Protein AF-A0A7K0PZI7-F1 (afdb_monomer)

Solvent-accessible surface area (backbone atoms only — not comparable to full-atom values): 7268 Å² total; per-residue (Å²): 138,89,82,88,86,77,88,77,83,86,89,86,87,86,85,78,86,80,80,87,79,76,72,78,67,81,72,57,71,65,58,58,51,52,50,52,54,50,43,41,63,44,47,52,57,49,31,74,76,60,39,87,85,48,62,66,61,60,49,19,56,75,52,76,41,55,55,72,56,46,39,72,78,27,80,41,71,66,53,43,50,53,53,43,49,52,55,50,52,54,51,52,52,52,54,52,52,55,49,60,72,65,71,57,59,68,66,62,45,48,53,70,69,76,106

Mean predicted aligned error: 13.72 Å

Nearest PDB structures (foldseek):
  2qwt-assembly1_A  TM=8.135E-01  e=5.578E-04  Mycolicibacterium vanbaalenii PYR-1
  4nn1-assembly1_A-2  TM=7.751E-01  e=1.369E-02  Mycobacterium tuberculosis H37Rv
  2ras-assembly1_A  TM=7.282E-01  e=4.545E-02  Novosphingobium aromaticivorans DSM 12444
  7eqf-assembly2_C  TM=7.165E-01  e=8.522E-02  Streptomyces griseoluteus
  1t33-assembly1_B  TM=8.534E-01  e=4.733E-01  Salmonella enterica subsp. enterica serovar Typhimurium str. LT2

Foldseek 3Di:
DDDDDDDDDDDDDDDDDDDDPPPVPPPDVVVLVVLLVLLLVLLVVCCVVPNLPDDLCVSCVSSVHHSVSVCVSQVDSVSSVVVSVVVVVVVLVVLLVVLVVVVDDPVVSVVVSVD

Sequence (115 aa):
MPPTIRRHSPNCPSGRPDVTGTTAGRRPRTDAARNRTHILDVAERYFTEHGVTGSLDALAKQAGVGPGTLYRHFPTRDALLAALLAARDEELVTRRDAIRAGGTDPAVALDGWLA

Structure (mmCIF, N/CA/C/O backbone):
data_AF-A0A7K0PZI7-F1
#
_entry.id   AF-A0A7K0PZI7-F1
#
loop_
_atom_site.group_PDB
_atom_site.id
_atom_site.type_symbol
_atom_site.label_atom_id
_atom_site.label_alt_id
_atom_site.label_comp_id
_atom_site.label_asym_id
_atom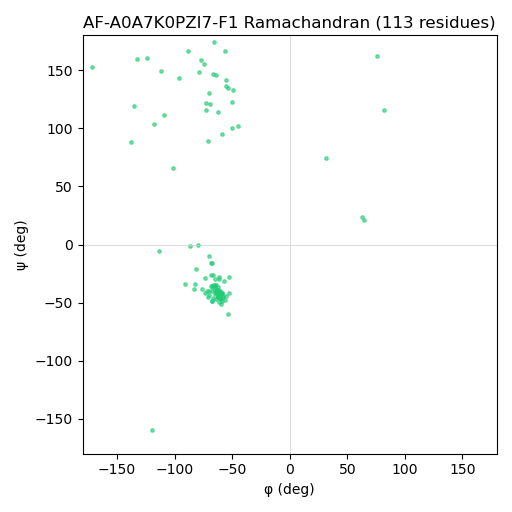_site.label_entity_id
_atom_site.label_seq_id
_atom_site.pdbx_PDB_ins_code
_atom_site.Cartn_x
_atom_site.Cartn_y
_atom_site.Cartn_z
_atom_site.occupancy
_atom_site.B_iso_or_equiv
_atom_site.auth_seq_id
_atom_site.auth_comp_id
_atom_site.auth_asym_id
_atom_site.auth_atom_id
_atom_site.pdbx_PDB_model_num
ATOM 1 N N . MET A 1 1 ? 20.366 -40.797 81.058 1.00 37.66 1 MET A N 1
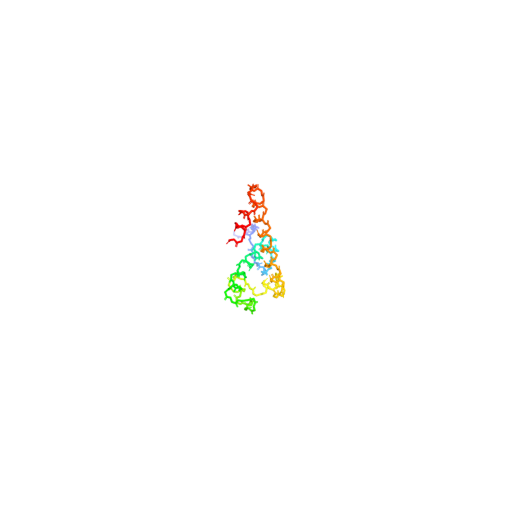ATOM 2 C CA . MET A 1 1 ? 19.063 -40.399 80.477 1.00 37.66 1 MET A CA 1
ATOM 3 C C . MET A 1 1 ? 18.839 -38.916 80.770 1.00 37.66 1 MET A C 1
ATOM 5 O O . MET A 1 1 ? 19.174 -38.534 81.880 1.00 37.66 1 MET A O 1
ATOM 9 N N . PRO A 1 2 ? 18.206 -38.125 79.886 1.00 49.19 2 PRO A N 1
ATOM 10 C CA . PRO A 1 2 ? 18.653 -37.518 78.611 1.00 49.19 2 PRO A CA 1
ATOM 11 C C . PRO A 1 2 ? 18.554 -35.954 78.701 1.00 49.19 2 PRO A C 1
ATOM 13 O O . PRO A 1 2 ? 18.415 -35.454 79.811 1.00 49.19 2 PRO A O 1
ATOM 16 N N . PRO A 1 3 ? 18.497 -35.142 77.619 1.00 54.53 3 PRO A N 1
ATOM 17 C CA . PRO A 1 3 ? 19.185 -35.192 76.328 1.00 54.53 3 PRO A CA 1
ATOM 18 C C . PRO A 1 3 ? 19.982 -33.909 75.979 1.00 54.53 3 PRO A C 1
ATOM 20 O O . PRO A 1 3 ? 19.727 -32.795 76.429 1.00 54.53 3 PRO A O 1
ATOM 23 N N . THR A 1 4 ? 20.901 -34.114 75.041 1.00 56.44 4 THR A N 1
ATOM 24 C CA . THR A 1 4 ? 21.530 -33.177 74.103 1.00 56.44 4 THR A CA 1
ATOM 25 C C . THR A 1 4 ? 20.514 -32.399 73.254 1.00 56.44 4 THR A C 1
ATOM 27 O O . THR A 1 4 ? 19.635 -33.006 72.648 1.00 56.44 4 THR A O 1
ATOM 30 N N . ILE A 1 5 ? 20.698 -31.081 73.078 1.00 59.50 5 ILE A N 1
ATOM 3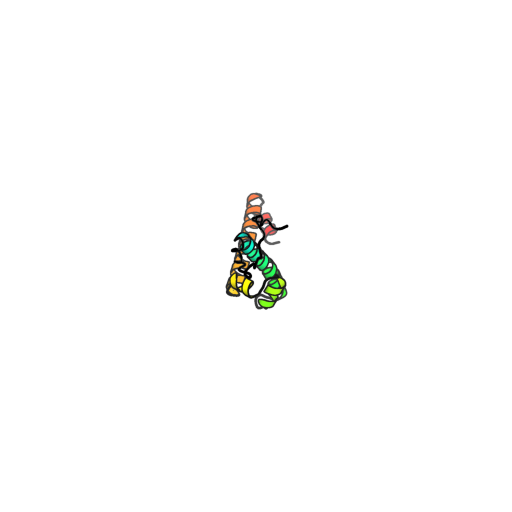1 C CA . ILE A 1 5 ? 20.074 -30.345 71.962 1.00 59.50 5 ILE A CA 1
ATOM 32 C C . ILE A 1 5 ? 21.152 -29.746 71.060 1.00 59.50 5 ILE A C 1
ATOM 34 O O . ILE A 1 5 ? 21.827 -28.760 71.345 1.00 59.50 5 ILE A O 1
ATOM 38 N N . ARG A 1 6 ? 21.283 -30.449 69.941 1.00 57.56 6 ARG A N 1
ATOM 39 C CA . ARG A 1 6 ? 22.083 -30.219 68.746 1.00 57.56 6 ARG A CA 1
ATOM 40 C C . ARG A 1 6 ? 21.511 -29.007 67.999 1.00 57.56 6 ARG A C 1
ATOM 42 O O . ARG A 1 6 ? 20.352 -29.048 67.591 1.00 57.56 6 ARG A O 1
ATOM 49 N N . ARG A 1 7 ? 22.300 -27.946 67.784 1.00 52.66 7 ARG A N 1
ATOM 50 C CA . ARG A 1 7 ? 21.941 -26.889 66.820 1.00 52.66 7 ARG A CA 1
ATOM 51 C C . ARG A 1 7 ? 21.875 -27.534 65.433 1.00 52.66 7 ARG A C 1
ATOM 53 O O . ARG A 1 7 ? 22.874 -28.064 64.952 1.00 52.66 7 ARG A O 1
ATOM 60 N N . HIS A 1 8 ? 20.676 -27.580 64.859 1.00 50.84 8 HIS A N 1
ATOM 61 C CA . HIS A 1 8 ? 20.440 -28.131 63.531 1.00 50.84 8 HIS A CA 1
ATOM 62 C C . HIS A 1 8 ? 20.849 -27.134 62.443 1.00 50.84 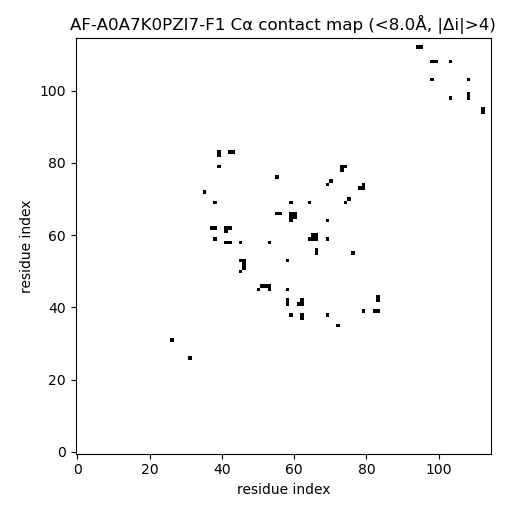8 HIS A C 1
ATOM 64 O O . HIS A 1 8 ? 20.801 -25.921 62.623 1.00 50.84 8 HIS A O 1
ATOM 70 N N . SER A 1 9 ? 21.288 -27.741 61.347 1.00 54.56 9 SER A N 1
ATOM 71 C CA . SER A 1 9 ? 21.853 -27.201 60.115 1.00 54.56 9 SER A CA 1
ATOM 72 C C . SER A 1 9 ? 20.881 -26.355 59.262 1.00 54.56 9 SER A C 1
ATOM 74 O O . SER A 1 9 ? 19.699 -26.264 59.592 1.00 54.56 9 SER A O 1
ATOM 76 N N . PRO A 1 10 ? 21.386 -25.738 58.172 1.00 57.41 10 PRO A N 1
ATOM 77 C CA . PRO A 1 10 ? 20.725 -24.695 57.397 1.00 57.41 10 PRO A CA 1
ATOM 78 C C . PRO A 1 10 ? 19.834 -25.221 56.254 1.00 57.41 10 PRO A C 1
ATOM 80 O O . PRO A 1 10 ? 19.987 -26.348 55.794 1.00 57.41 10 PRO A O 1
ATOM 83 N N . ASN A 1 11 ? 19.020 -24.290 55.739 1.00 48.16 11 ASN A N 1
ATOM 84 C CA . ASN A 1 11 ? 18.393 -24.227 54.411 1.00 48.16 11 ASN A CA 1
ATOM 85 C C . ASN A 1 11 ? 17.100 -25.037 54.165 1.00 48.16 11 ASN A C 1
ATOM 87 O O . ASN A 1 11 ? 17.119 -26.259 54.117 1.00 48.16 11 ASN A O 1
ATOM 91 N N . CYS A 1 12 ? 15.987 -24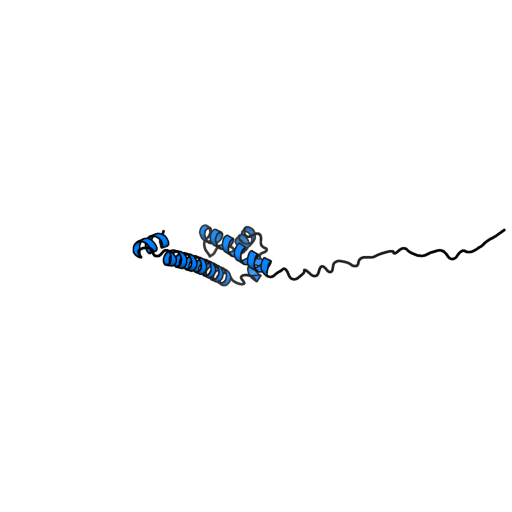.343 53.890 1.00 50.31 12 CYS A N 1
ATOM 92 C CA . CYS A 1 12 ? 15.379 -24.318 52.551 1.00 50.31 12 CYS A CA 1
ATOM 93 C C . CYS A 1 12 ? 14.236 -23.278 52.476 1.00 50.31 12 CYS A C 1
ATOM 95 O O . CYS A 1 12 ? 13.619 -22.972 53.498 1.00 50.31 12 CYS A O 1
ATOM 97 N N . PRO A 1 13 ? 13.958 -22.727 51.280 1.00 58.88 13 PRO A N 1
ATOM 98 C CA . PRO A 1 13 ? 13.154 -21.534 51.060 1.00 58.88 13 PRO A CA 1
ATOM 99 C C . PRO A 1 13 ? 11.696 -21.876 50.728 1.00 58.88 13 PRO A C 1
ATOM 101 O O . PRO A 1 13 ? 11.420 -22.812 49.979 1.00 58.88 13 PRO A O 1
ATOM 104 N N . SER A 1 14 ? 10.750 -21.071 51.208 1.00 61.97 14 SER A N 1
ATOM 105 C CA . SER A 1 14 ? 9.370 -21.078 50.713 1.00 61.97 14 SER A CA 1
ATOM 106 C C . SER A 1 14 ? 9.107 -19.803 49.914 1.00 61.97 14 SER A C 1
ATOM 108 O O . SER A 1 14 ? 9.128 -18.687 50.427 1.00 61.97 14 SER A O 1
ATOM 110 N N . GLY A 1 15 ? 8.931 -19.991 48.608 1.00 49.88 15 GLY A N 1
ATOM 111 C CA . GLY A 1 15 ? 8.726 -18.929 47.641 1.00 49.88 15 GLY A CA 1
ATOM 112 C C . GLY A 1 15 ? 7.315 -18.343 47.638 1.00 49.88 15 GLY A C 1
ATOM 113 O O . GLY A 1 15 ? 6.330 -18.995 47.983 1.00 49.88 15 GLY A O 1
ATOM 114 N N . ARG A 1 16 ? 7.241 -17.120 47.114 1.00 57.34 16 ARG A N 1
ATOM 115 C CA . ARG A 1 16 ? 6.178 -16.680 46.208 1.00 57.34 16 ARG A CA 1
ATOM 116 C C . ARG A 1 16 ? 6.842 -15.925 45.056 1.00 57.34 16 ARG A C 1
ATOM 118 O O . ARG A 1 16 ? 7.504 -14.927 45.331 1.00 57.34 16 ARG A O 1
ATOM 125 N N . PRO A 1 17 ? 6.709 -16.360 43.796 1.00 54.41 17 PRO A N 1
ATOM 126 C CA . PRO A 1 17 ? 6.915 -15.452 42.684 1.00 54.41 17 PRO A CA 1
ATOM 127 C C . PRO A 1 17 ? 5.708 -14.512 42.630 1.00 54.41 17 PRO A C 1
ATOM 129 O O . PRO A 1 17 ? 4.572 -14.952 42.454 1.00 54.41 17 PRO A O 1
ATOM 132 N N . ASP A 1 18 ? 5.972 -13.227 42.850 1.00 55.12 18 ASP A N 1
ATOM 133 C CA . ASP A 1 18 ? 5.029 -12.161 42.543 1.00 55.12 18 ASP A CA 1
ATOM 134 C C . ASP A 1 18 ? 4.770 -12.110 41.029 1.00 55.12 18 ASP A C 1
ATOM 136 O O . ASP A 1 18 ? 5.619 -12.440 40.195 1.00 55.12 18 ASP A O 1
ATOM 140 N N . VAL A 1 19 ? 3.536 -11.765 40.709 1.00 60.59 19 VAL A N 1
ATOM 141 C CA . VAL A 1 19 ? 2.858 -11.900 39.427 1.00 60.59 19 VAL A CA 1
ATOM 142 C C . VAL A 1 19 ? 3.405 -10.949 38.358 1.00 60.59 19 VAL A C 1
ATOM 144 O O . VAL A 1 19 ? 3.493 -9.742 38.544 1.00 60.59 19 VAL A O 1
ATOM 147 N N . THR A 1 20 ? 3.708 -11.531 37.194 1.00 50.88 20 THR A N 1
ATOM 148 C CA . THR A 1 20 ? 3.567 -10.966 35.837 1.00 50.88 20 THR A CA 1
ATOM 149 C C . THR A 1 20 ? 3.734 -9.451 35.682 1.00 50.88 20 THR A C 1
ATOM 151 O O . THR A 1 20 ? 2.795 -8.728 35.362 1.00 50.88 20 THR A O 1
ATOM 154 N N . GLY A 1 21 ? 4.980 -8.998 35.759 1.00 51.78 21 GLY A N 1
ATOM 155 C CA . GLY A 1 21 ? 5.448 -7.816 35.045 1.00 51.78 21 GLY A CA 1
ATOM 156 C C . GLY A 1 21 ? 6.234 -8.233 33.806 1.00 51.78 21 GLY A C 1
ATOM 157 O O . GLY A 1 21 ? 7.442 -8.017 33.753 1.00 51.78 21 GLY A O 1
ATOM 158 N N . THR A 1 22 ? 5.597 -8.857 32.806 1.00 47.44 22 THR A N 1
ATOM 159 C CA . THR A 1 22 ? 6.218 -8.925 31.474 1.00 47.44 22 THR A CA 1
ATOM 160 C C . THR A 1 22 ? 6.169 -7.520 30.902 1.00 47.44 22 THR A C 1
ATOM 162 O O . THR A 1 22 ? 5.222 -7.125 30.223 1.00 47.44 22 THR A O 1
ATOM 165 N N . THR A 1 23 ? 7.213 -6.753 31.195 1.00 51.59 23 THR A N 1
ATOM 166 C CA . THR A 1 23 ? 7.651 -5.640 30.370 1.00 51.59 23 THR A CA 1
ATOM 167 C C . THR A 1 23 ? 7.743 -6.200 28.960 1.00 51.59 23 THR A C 1
ATOM 169 O O . THR A 1 23 ? 8.667 -6.952 28.652 1.00 51.59 23 THR A O 1
ATOM 172 N N . ALA A 1 24 ? 6.729 -5.928 28.136 1.00 55.72 24 ALA A N 1
ATOM 173 C CA . ALA A 1 24 ? 6.741 -6.256 26.725 1.00 55.72 24 ALA A CA 1
ATOM 174 C C . ALA A 1 24 ? 7.953 -5.535 26.140 1.00 55.72 24 ALA A C 1
ATOM 176 O O . ALA A 1 24 ? 7.922 -4.329 25.883 1.00 55.72 24 ALA A O 1
ATOM 177 N N . GLY A 1 25 ? 9.060 -6.278 26.062 1.00 51.03 25 GLY A N 1
ATOM 178 C CA . GLY A 1 25 ? 10.336 -5.809 25.570 1.00 51.03 25 GLY A CA 1
ATOM 179 C C . GLY A 1 25 ? 10.074 -5.141 24.240 1.00 51.03 25 GLY A C 1
ATOM 180 O O . GLY A 1 25 ? 9.443 -5.730 23.363 1.00 51.03 25 GLY A O 1
ATOM 181 N N . ARG A 1 26 ? 10.468 -3.871 24.151 1.00 60.75 26 ARG A N 1
ATOM 182 C CA . ARG A 1 26 ? 10.308 -3.017 22.980 1.00 60.75 26 ARG A CA 1
ATOM 183 C C . ARG A 1 26 ? 10.720 -3.831 21.748 1.00 60.75 26 ARG A C 1
ATOM 185 O O . ARG A 1 26 ? 11.905 -4.079 21.540 1.00 60.75 26 ARG A O 1
ATOM 192 N N . ARG A 1 27 ? 9.718 -4.318 21.007 1.00 61.16 27 ARG A N 1
ATOM 193 C CA . ARG A 1 27 ? 9.885 -5.259 19.895 1.00 61.16 27 ARG A CA 1
ATOM 194 C C . ARG A 1 27 ? 10.902 -4.663 18.907 1.00 61.16 27 ARG A C 1
ATOM 196 O O . ARG A 1 27 ? 10.818 -3.456 18.653 1.00 61.16 27 ARG A O 1
ATOM 203 N N . PRO A 1 28 ? 11.887 -5.433 18.408 1.00 64.38 28 PRO A N 1
ATOM 204 C CA . PRO A 1 28 ? 12.97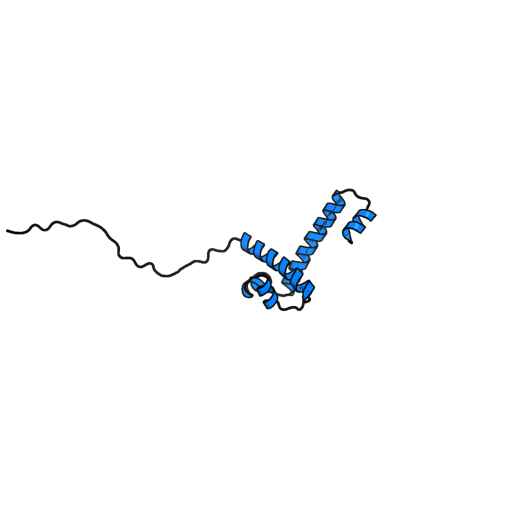3 -4.873 17.614 1.00 64.38 28 PRO A CA 1
ATOM 205 C C . PRO A 1 28 ? 12.430 -4.084 16.417 1.00 64.38 28 PRO A C 1
ATOM 207 O O . PRO A 1 28 ? 11.468 -4.500 15.774 1.00 64.38 28 PRO A O 1
ATOM 210 N N . ARG A 1 29 ? 13.060 -2.950 16.086 1.00 66.56 29 ARG A N 1
ATOM 211 C CA . ARG A 1 29 ? 12.669 -2.086 14.948 1.00 66.56 29 ARG A CA 1
ATOM 212 C C . ARG A 1 29 ? 12.570 -2.868 13.629 1.00 66.56 29 ARG A C 1
ATOM 214 O O . ARG A 1 29 ? 11.768 -2.520 12.770 1.00 66.56 29 ARG A O 1
ATOM 221 N N . THR A 1 30 ? 13.338 -3.948 13.513 1.00 71.69 30 THR A N 1
ATOM 222 C CA . THR A 1 30 ? 13.328 -4.895 12.396 1.00 71.69 30 THR A CA 1
ATOM 223 C C . THR A 1 30 ? 11.975 -5.585 12.205 1.00 71.69 30 THR A C 1
ATOM 225 O O . THR A 1 30 ? 11.519 -5.694 11.071 1.00 71.69 30 THR A O 1
ATOM 228 N N . ASP A 1 31 ? 11.298 -5.993 13.283 1.00 74.00 31 ASP A N 1
ATOM 229 C CA . ASP A 1 31 ? 9.962 -6.602 13.198 1.00 74.00 31 ASP A CA 1
ATOM 230 C C . ASP A 1 31 ? 8.929 -5.581 12.732 1.00 74.00 31 ASP A C 1
ATOM 232 O O . ASP A 1 31 ? 8.071 -5.894 11.914 1.00 74.00 31 ASP A O 1
ATOM 236 N N . ALA A 1 32 ? 9.025 -4.341 13.221 1.00 75.44 32 ALA A N 1
ATOM 237 C CA . ALA A 1 32 ? 8.126 -3.264 12.818 1.00 75.44 32 ALA A CA 1
ATOM 238 C C . ALA A 1 32 ? 8.289 -2.907 11.330 1.00 75.44 32 ALA A C 1
ATOM 240 O O . ALA A 1 32 ? 7.292 -2.662 10.653 1.00 75.44 32 ALA A O 1
ATOM 241 N N . ALA A 1 33 ? 9.523 -2.909 10.815 1.00 82.00 33 ALA A N 1
ATOM 242 C CA . ALA A 1 33 ? 9.802 -2.691 9.397 1.00 82.00 33 ALA A CA 1
ATOM 243 C C . ALA A 1 33 ? 9.286 -3.851 8.529 1.00 82.00 33 ALA A C 1
ATOM 245 O O . ALA A 1 33 ? 8.548 -3.608 7.580 1.00 82.00 33 ALA A O 1
ATOM 246 N N . ARG A 1 34 ? 9.580 -5.107 8.902 1.00 84.62 34 ARG A N 1
ATOM 247 C CA . ARG A 1 34 ? 9.069 -6.298 8.195 1.00 84.62 34 ARG A CA 1
ATOM 248 C C . ARG A 1 34 ? 7.544 -6.347 8.184 1.00 84.62 34 ARG A C 1
ATOM 250 O O . ARG A 1 34 ? 6.951 -6.642 7.154 1.00 84.62 34 ARG A O 1
ATOM 257 N N . ASN A 1 35 ? 6.915 -6.011 9.310 1.00 86.88 35 ASN A N 1
ATOM 258 C CA . ASN A 1 35 ? 5.463 -5.941 9.413 1.00 86.88 35 ASN A CA 1
ATOM 259 C C . ASN A 1 35 ? 4.888 -4.852 8.500 1.00 86.88 35 ASN A C 1
ATOM 261 O O . ASN A 1 35 ? 3.881 -5.076 7.839 1.00 86.88 35 ASN A O 1
ATOM 265 N N . ARG A 1 36 ? 5.547 -3.688 8.415 1.00 91.81 36 ARG A N 1
ATOM 266 C CA . ARG A 1 36 ? 5.139 -2.613 7.504 1.00 91.81 36 ARG A CA 1
ATOM 267 C C . ARG A 1 36 ? 5.194 -3.065 6.044 1.00 91.81 36 ARG A C 1
ATOM 269 O O . ARG A 1 36 ? 4.204 -2.878 5.350 1.00 91.81 36 ARG A O 1
ATOM 276 N N . THR A 1 37 ? 6.301 -3.665 5.602 1.00 92.81 37 THR A N 1
ATOM 277 C CA . THR A 1 37 ? 6.438 -4.182 4.228 1.00 92.81 37 THR A CA 1
ATOM 278 C C . THR A 1 37 ? 5.384 -5.244 3.932 1.00 92.81 37 THR A C 1
ATOM 280 O O . THR A 1 37 ? 4.664 -5.125 2.950 1.00 92.81 37 THR A O 1
ATOM 283 N N . HIS A 1 38 ? 5.189 -6.205 4.840 1.00 94.19 38 HIS A N 1
ATOM 284 C CA . HIS A 1 38 ? 4.173 -7.242 4.667 1.00 94.19 38 HIS A CA 1
ATOM 285 C C . HIS A 1 38 ? 2.753 -6.672 4.515 1.00 94.19 38 HIS A C 1
ATOM 287 O O . HIS A 1 38 ? 1.989 -7.127 3.665 1.00 94.19 38 HIS A O 1
ATOM 293 N N . ILE A 1 39 ? 2.397 -5.653 5.309 1.00 95.25 39 ILE A N 1
ATOM 294 C CA . ILE A 1 39 ? 1.100 -4.976 5.176 1.00 95.25 39 ILE A CA 1
ATOM 295 C C . ILE A 1 39 ? 0.962 -4.336 3.789 1.00 95.25 39 ILE A C 1
ATOM 297 O O . ILE A 1 39 ? -0.120 -4.416 3.216 1.00 95.25 39 ILE A O 1
ATOM 301 N N . LEU A 1 40 ? 2.021 -3.734 3.235 1.00 96.12 40 LEU A N 1
ATOM 302 C CA . LEU A 1 40 ? 1.985 -3.136 1.895 1.00 96.12 40 LEU A CA 1
ATOM 303 C C . LEU A 1 40 ? 1.771 -4.192 0.799 1.00 96.12 40 LEU A C 1
ATOM 305 O O . LEU A 1 40 ? 0.919 -3.989 -0.062 1.00 96.12 40 LEU A O 1
ATOM 309 N N . ASP A 1 41 ? 2.441 -5.344 0.879 1.00 95.19 41 ASP A N 1
ATOM 310 C CA . ASP A 1 41 ? 2.276 -6.444 -0.091 1.00 95.19 41 ASP A CA 1
ATOM 311 C C . ASP A 1 41 ? 0.856 -7.036 -0.071 1.00 95.19 41 ASP A C 1
ATOM 313 O O . ASP A 1 41 ? 0.308 -7.500 -1.075 1.00 95.19 41 ASP A O 1
ATOM 317 N N . VAL A 1 42 ? 0.237 -7.083 1.110 1.00 96.69 42 VAL A N 1
ATOM 318 C CA . VAL A 1 42 ? -1.155 -7.525 1.251 1.00 96.69 42 VAL A CA 1
ATOM 319 C C . VAL A 1 42 ? -2.118 -6.432 0.785 1.00 96.69 42 VAL A C 1
ATOM 321 O O . VAL A 1 42 ? -3.118 -6.753 0.143 1.00 96.69 42 VAL A O 1
ATOM 324 N N . ALA A 1 43 ? -1.816 -5.164 1.074 1.00 95.94 43 ALA A N 1
ATOM 325 C CA . ALA A 1 43 ? -2.626 -4.018 0.673 1.00 95.94 43 ALA A CA 1
ATOM 326 C C . ALA A 1 43 ? -2.694 -3.857 -0.841 1.00 95.94 43 ALA A C 1
ATOM 328 O O . ALA A 1 43 ? -3.779 -3.602 -1.354 1.00 95.94 43 ALA A O 1
ATOM 329 N N . GLU A 1 44 ? -1.581 -4.064 -1.548 1.00 95.06 44 GLU A N 1
ATOM 330 C CA . GLU A 1 44 ? -1.560 -4.075 -3.009 1.00 95.06 44 GLU A CA 1
ATOM 331 C C . GLU A 1 44 ? -2.597 -5.051 -3.565 1.00 95.06 44 GLU A C 1
ATOM 333 O O . GLU A 1 44 ? -3.548 -4.636 -4.222 1.00 95.06 44 GLU A O 1
ATOM 338 N N . ARG A 1 45 ? -2.468 -6.336 -3.216 1.00 95.50 45 ARG A N 1
ATOM 339 C CA . ARG A 1 45 ? -3.369 -7.394 -3.693 1.00 95.50 45 ARG A CA 1
ATOM 340 C C . ARG A 1 45 ? -4.821 -7.111 -3.325 1.00 95.50 45 ARG A C 1
ATOM 342 O O . ARG A 1 45 ? -5.710 -7.211 -4.164 1.00 95.50 45 ARG A O 1
ATOM 349 N N . TYR A 1 46 ? -5.054 -6.701 -2.078 1.00 96.12 46 TYR A N 1
ATOM 350 C CA . TYR A 1 46 ? -6.392 -6.383 -1.597 1.00 96.12 46 TYR A CA 1
ATOM 351 C C . TYR A 1 46 ? -7.034 -5.245 -2.400 1.00 96.12 46 TYR A C 1
ATOM 353 O O . TYR A 1 46 ? -8.191 -5.365 -2.803 1.00 96.12 46 TYR A O 1
ATOM 361 N N . PHE A 1 47 ? -6.299 -4.161 -2.662 1.00 94.69 47 PHE A N 1
ATOM 362 C CA . PHE A 1 47 ? -6.818 -3.021 -3.417 1.00 94.69 47 PHE A CA 1
ATOM 363 C C . PHE A 1 47 ? -6.956 -3.298 -4.914 1.00 94.69 47 PHE A C 1
ATOM 365 O O . PHE A 1 47 ? -7.865 -2.739 -5.524 1.00 94.69 47 PHE A O 1
ATOM 372 N N . THR A 1 48 ? -6.138 -4.176 -5.497 1.00 92.75 48 THR A N 1
ATOM 373 C CA . THR A 1 48 ? -6.334 -4.649 -6.877 1.00 92.75 48 THR A CA 1
ATOM 374 C C . THR A 1 48 ? -7.662 -5.392 -7.031 1.00 92.75 48 THR A C 1
ATOM 376 O O . THR A 1 48 ? -8.361 -5.203 -8.022 1.00 92.75 48 THR A O 1
ATOM 379 N N . GLU A 1 49 ? -8.033 -6.208 -6.045 1.00 94.06 49 GLU A N 1
ATOM 380 C CA . GLU A 1 49 ? -9.255 -7.021 -6.089 1.00 94.06 49 GLU A CA 1
ATOM 381 C C . GLU A 1 49 ? -10.517 -6.245 -5.670 1.00 94.06 49 GLU A C 1
ATOM 383 O O . GLU A 1 49 ? -11.585 -6.436 -6.250 1.00 94.06 49 GLU A O 1
ATOM 388 N N . HIS A 1 50 ? -10.413 -5.372 -4.663 1.00 92.38 50 HIS A N 1
ATOM 389 C CA . HIS A 1 50 ? -11.571 -4.756 -3.995 1.00 92.38 50 HIS A CA 1
ATOM 390 C C . HIS A 1 50 ? -11.685 -3.241 -4.223 1.00 92.38 50 HIS A C 1
ATOM 392 O O . HIS A 1 50 ? -12.655 -2.619 -3.786 1.00 92.38 50 HIS A O 1
ATOM 398 N N . GLY A 1 51 ? -10.693 -2.632 -4.875 1.00 91.62 51 GLY A N 1
ATOM 399 C CA . GLY A 1 51 ? -10.554 -1.184 -4.984 1.00 91.62 51 GLY A CA 1
ATOM 400 C C . GLY A 1 51 ? -10.038 -0.521 -3.700 1.00 91.62 51 GLY A C 1
ATOM 401 O O . GLY A 1 51 ? -10.096 -1.063 -2.594 1.00 91.62 51 GLY A O 1
ATOM 402 N N . VAL A 1 52 ? -9.550 0.714 -3.834 1.00 91.25 52 VAL A N 1
ATOM 403 C CA . VAL A 1 52 ? -8.906 1.480 -2.744 1.00 91.25 52 VAL A CA 1
ATOM 404 C C . VAL A 1 52 ? -9.856 1.898 -1.613 1.00 91.25 52 VAL A C 1
ATOM 406 O O . VAL A 1 52 ? -9.420 2.268 -0.522 1.00 91.25 52 VAL A O 1
ATOM 409 N N . THR A 1 53 ? -11.167 1.835 -1.846 1.00 91.50 53 THR A N 1
ATOM 410 C CA . THR A 1 53 ? -12.205 2.146 -0.851 1.00 91.50 53 THR A CA 1
ATOM 411 C C . THR A 1 53 ? -12.574 0.948 0.025 1.00 91.50 53 THR A C 1
ATOM 413 O O . THR A 1 53 ? -13.380 1.106 0.946 1.00 91.50 53 THR A O 1
ATOM 416 N N . GLY A 1 54 ? -11.957 -0.218 -0.209 1.00 89.31 54 GLY A N 1
ATOM 417 C CA . GLY A 1 54 ? -12.166 -1.440 0.563 1.00 89.31 54 GLY A CA 1
ATOM 418 C C . GLY A 1 54 ? -11.918 -1.289 2.072 1.00 89.31 54 GLY A C 1
ATOM 419 O O . GLY A 1 54 ? -11.360 -0.297 2.565 1.00 89.31 54 GLY A O 1
ATOM 420 N N . SER A 1 55 ? -12.368 -2.291 2.827 1.00 93.06 55 SER A N 1
ATOM 421 C CA . SER A 1 55 ? -12.333 -2.282 4.292 1.00 93.06 55 SER A CA 1
ATOM 422 C C . SER A 1 55 ? -10.911 -2.472 4.822 1.00 93.06 55 SER A C 1
ATOM 424 O O . SER A 1 55 ? -10.278 -3.501 4.589 1.00 93.06 55 SER A O 1
ATOM 426 N N . LEU A 1 56 ? -10.427 -1.501 5.605 1.00 92.94 56 LEU A N 1
ATOM 427 C CA . LEU A 1 56 ? -9.119 -1.594 6.262 1.00 92.94 56 LEU A CA 1
ATOM 428 C C . LEU A 1 56 ? -9.083 -2.671 7.355 1.00 92.94 56 LEU A C 1
ATOM 430 O O . LEU A 1 56 ? -8.024 -3.239 7.610 1.00 92.94 56 LEU A O 1
ATOM 434 N N . ASP A 1 57 ? -10.226 -3.004 7.958 1.00 92.81 57 ASP A N 1
ATOM 435 C CA . ASP A 1 57 ? -10.315 -4.106 8.919 1.00 92.81 57 ASP A CA 1
ATOM 436 C C . ASP A 1 57 ? -10.198 -5.467 8.224 1.00 92.81 57 ASP A C 1
ATOM 438 O O . ASP A 1 57 ? -9.518 -6.368 8.719 1.00 92.81 57 ASP A O 1
ATOM 442 N N . ALA A 1 58 ? -10.818 -5.615 7.046 1.00 94.38 58 ALA A N 1
ATOM 443 C CA . ALA A 1 58 ? -10.663 -6.814 6.225 1.00 94.38 58 ALA A CA 1
ATOM 444 C C . ALA A 1 58 ? -9.214 -6.961 5.741 1.00 94.38 58 ALA A C 1
ATOM 446 O O . ALA A 1 58 ? -8.650 -8.052 5.825 1.00 94.38 58 ALA A O 1
ATOM 447 N N . LEU A 1 59 ? -8.589 -5.852 5.334 1.00 95.06 59 LEU A N 1
ATOM 448 C CA . LEU A 1 59 ? -7.169 -5.809 5.006 1.00 95.06 59 LEU A CA 1
ATOM 449 C C . LEU A 1 59 ? -6.290 -6.233 6.194 1.00 95.06 59 LEU A C 1
ATOM 451 O O . LEU A 1 59 ? -5.416 -7.081 6.030 1.00 95.06 59 LEU A O 1
ATOM 455 N N . ALA A 1 60 ? -6.521 -5.680 7.390 1.00 94.50 60 ALA A N 1
ATOM 456 C CA . ALA A 1 60 ? -5.765 -6.033 8.594 1.00 94.50 60 ALA A CA 1
ATOM 457 C C . ALA A 1 60 ? -5.865 -7.536 8.890 1.00 94.50 60 ALA A C 1
ATOM 459 O O . ALA A 1 60 ? -4.853 -8.200 9.127 1.00 94.50 60 ALA A O 1
ATOM 460 N N . LYS A 1 61 ? -7.082 -8.087 8.786 1.00 95.69 61 LYS A N 1
ATOM 461 C CA . LYS A 1 61 ? -7.339 -9.521 8.934 1.00 95.69 61 LYS A CA 1
ATOM 462 C C . LYS A 1 61 ? -6.587 -10.347 7.887 1.00 95.69 61 LYS A C 1
ATOM 464 O O . LYS A 1 61 ? -5.971 -11.345 8.250 1.00 95.69 61 LYS A O 1
ATOM 469 N N . GLN A 1 62 ? -6.603 -9.931 6.621 1.00 95.06 62 GLN A N 1
ATOM 470 C CA . GLN A 1 62 ? -5.881 -10.609 5.540 1.00 95.06 62 GLN A CA 1
ATOM 471 C C . GLN A 1 62 ? -4.359 -10.554 5.734 1.00 95.06 62 GLN A C 1
ATOM 473 O O . GLN A 1 62 ? -3.664 -11.519 5.431 1.00 95.06 62 GLN A O 1
ATOM 478 N N . ALA A 1 63 ? -3.846 -9.457 6.293 1.00 94.62 63 ALA A N 1
ATOM 479 C CA . ALA A 1 63 ? -2.434 -9.289 6.626 1.00 94.62 63 ALA A CA 1
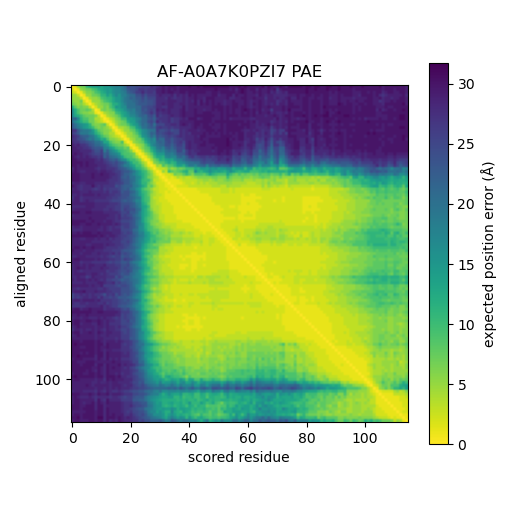ATOM 480 C C . ALA A 1 63 ? -2.025 -9.982 7.939 1.00 94.62 63 ALA A C 1
ATOM 482 O O . ALA A 1 63 ? -0.868 -9.895 8.345 1.00 94.62 63 ALA A O 1
ATOM 483 N N . GLY A 1 64 ? -2.957 -10.641 8.639 1.00 94.38 64 GLY A N 1
ATOM 484 C CA . GLY A 1 64 ? -2.681 -11.307 9.913 1.00 94.38 64 GLY A CA 1
ATOM 485 C C . GLY A 1 64 ? -2.279 -10.347 11.039 1.00 94.38 64 GLY A C 1
ATOM 486 O O . GLY A 1 64 ? -1.650 -10.767 12.012 1.00 94.38 64 GLY A O 1
ATOM 487 N N . VAL A 1 65 ? -2.627 -9.060 10.927 1.00 93.88 65 VAL A N 1
ATOM 488 C CA . VAL A 1 65 ? -2.316 -8.030 11.926 1.00 93.88 65 VAL A CA 1
ATOM 489 C C . VAL A 1 65 ? -3.584 -7.536 12.614 1.00 93.88 65 VAL A C 1
ATOM 491 O O . VAL A 1 65 ? -4.661 -7.471 12.029 1.00 93.88 65 VAL A O 1
ATOM 494 N N . GLY A 1 66 ? -3.464 -7.137 13.881 1.00 93.56 66 GLY A N 1
ATOM 495 C CA . GLY A 1 66 ? -4.565 -6.466 14.569 1.00 93.56 66 GLY A CA 1
ATOM 496 C C . GLY A 1 66 ? -4.855 -5.087 13.949 1.00 93.56 66 GLY A C 1
ATOM 497 O O . GLY A 1 66 ? -3.897 -4.397 13.580 1.00 93.56 66 GLY A O 1
ATOM 498 N N . PRO A 1 67 ? -6.120 -4.617 13.915 1.00 91.38 67 PRO A N 1
ATOM 499 C CA . PRO A 1 67 ? -6.471 -3.292 13.389 1.00 91.38 67 PRO A CA 1
ATOM 500 C C . PRO A 1 67 ? -5.656 -2.167 14.036 1.00 91.38 67 PRO A C 1
ATOM 502 O O . PRO A 1 67 ? -5.107 -1.309 13.353 1.00 91.38 67 PRO A O 1
ATOM 505 N N . GLY A 1 68 ? -5.456 -2.226 15.357 1.00 92.38 68 GLY A N 1
ATOM 506 C CA . GLY A 1 68 ? -4.624 -1.257 16.075 1.00 92.38 68 GLY A CA 1
ATOM 507 C C . GLY A 1 68 ? -3.156 -1.244 15.629 1.00 92.38 68 GLY A C 1
ATOM 508 O O . GLY A 1 68 ? -2.520 -0.197 15.677 1.00 92.38 68 GLY A O 1
ATOM 509 N N . THR A 1 69 ? -2.606 -2.370 15.169 1.00 91.81 69 THR A N 1
ATOM 510 C CA . THR A 1 69 ? -1.251 -2.425 14.598 1.00 91.81 69 THR A CA 1
ATOM 511 C C . THR A 1 69 ? -1.222 -1.791 13.211 1.00 91.81 69 THR A C 1
ATOM 513 O O . THR A 1 69 ? -0.305 -1.022 12.925 1.00 91.81 69 THR A O 1
ATOM 516 N N . LEU A 1 70 ? -2.236 -2.048 12.380 1.00 93.12 70 LEU A N 1
ATOM 517 C CA . LEU A 1 70 ? -2.367 -1.404 11.073 1.00 93.12 70 LEU A CA 1
ATOM 518 C C . LEU A 1 70 ? -2.459 0.120 11.223 1.00 93.12 70 LEU A C 1
ATOM 520 O O . LEU A 1 70 ? -1.634 0.824 10.648 1.00 93.12 70 LEU A O 1
ATOM 524 N N . TYR A 1 71 ? -3.351 0.621 12.084 1.00 92.44 71 TYR A N 1
ATOM 525 C CA . TYR A 1 71 ? -3.501 2.060 12.335 1.00 92.44 71 TYR A CA 1
ATOM 526 C C . TYR A 1 71 ? -2.264 2.709 12.976 1.00 92.44 71 TYR A C 1
ATOM 528 O O . TYR A 1 71 ? -1.978 3.877 12.723 1.00 92.44 71 TYR A O 1
ATOM 536 N N . ARG A 1 72 ? -1.474 1.968 13.767 1.00 92.44 72 ARG A N 1
ATOM 537 C CA . ARG A 1 72 ? -0.180 2.463 14.279 1.00 92.44 72 ARG A CA 1
ATOM 538 C C . ARG A 1 72 ? 0.848 2.675 13.168 1.00 92.44 72 ARG A C 1
ATOM 540 O O . ARG A 1 72 ? 1.652 3.597 13.269 1.00 92.44 72 ARG A O 1
ATOM 547 N N . HIS A 1 73 ? 0.858 1.824 12.142 1.00 91.75 73 HIS A N 1
ATOM 548 C CA . HIS A 1 73 ? 1.754 1.978 10.992 1.00 91.75 73 HIS A CA 1
ATOM 549 C C . HIS A 1 73 ? 1.211 2.967 9.954 1.00 91.75 73 HIS A C 1
ATOM 551 O O . HIS A 1 73 ? 1.995 3.669 9.309 1.00 91.75 73 HIS A O 1
ATOM 557 N N . PHE A 1 74 ? -0.110 3.012 9.796 1.00 94.69 74 PHE A N 1
ATOM 558 C CA . PHE A 1 74 ? -0.817 3.789 8.787 1.00 94.69 74 PHE A CA 1
ATOM 559 C C . PHE A 1 74 ? -2.044 4.442 9.431 1.00 94.69 74 PHE A C 1
ATOM 561 O O . PHE A 1 74 ? -3.126 3.855 9.441 1.00 94.69 74 PHE A O 1
ATOM 568 N N . PRO A 1 75 ? -1.888 5.651 9.998 1.00 92.81 75 PRO A N 1
ATOM 569 C CA . PRO A 1 75 ? -2.956 6.307 10.752 1.00 92.81 75 PRO A CA 1
ATOM 570 C C . PRO A 1 75 ? -4.210 6.586 9.921 1.00 92.81 75 PRO A C 1
ATOM 572 O O . PRO A 1 75 ? -5.311 6.645 10.460 1.00 92.81 75 PRO A O 1
ATOM 575 N N . THR A 1 76 ? -4.046 6.757 8.608 1.00 94.38 76 THR A N 1
ATOM 576 C CA . THR A 1 76 ? -5.128 7.024 7.662 1.00 94.38 76 THR A CA 1
ATOM 577 C C . THR A 1 76 ? -5.014 6.117 6.442 1.00 94.38 76 THR A C 1
ATOM 579 O O . THR A 1 76 ? -3.937 5.601 6.128 1.00 94.38 76 THR A O 1
ATOM 582 N N . ARG A 1 77 ? -6.129 5.958 5.716 1.00 94.06 77 ARG A N 1
ATOM 583 C CA . ARG A 1 77 ? -6.134 5.301 4.401 1.00 94.06 77 ARG A CA 1
ATOM 584 C C . ARG A 1 77 ? -5.139 5.974 3.458 1.00 94.06 77 ARG A C 1
ATOM 586 O O . ARG A 1 77 ? -4.352 5.281 2.828 1.00 94.06 77 ARG A O 1
ATOM 593 N N . ASP A 1 78 ? -5.122 7.302 3.426 1.00 95.69 78 ASP A N 1
ATOM 594 C CA . ASP A 1 78 ? -4.208 8.059 2.569 1.00 95.69 78 ASP A CA 1
ATOM 595 C C . ASP A 1 78 ? -2.744 7.801 2.934 1.00 95.69 78 ASP A C 1
ATOM 597 O O . ASP A 1 78 ? -1.913 7.670 2.045 1.00 95.69 78 ASP A O 1
ATOM 601 N N . ALA A 1 79 ? -2.415 7.639 4.221 1.00 95.94 79 ALA A N 1
ATOM 602 C CA . ALA A 1 79 ? -1.063 7.280 4.645 1.00 95.94 79 ALA A CA 1
ATOM 603 C C . ALA A 1 79 ? -0.662 5.864 4.198 1.00 95.94 79 ALA A C 1
ATOM 605 O O . ALA A 1 79 ? 0.505 5.630 3.880 1.00 95.94 79 ALA A O 1
ATOM 606 N N . LEU A 1 80 ? -1.610 4.920 4.171 1.00 95.56 80 LEU A N 1
ATOM 607 C CA . LEU A 1 80 ? -1.389 3.587 3.608 1.00 95.56 80 LEU A CA 1
ATOM 608 C C . LEU A 1 80 ? -1.187 3.656 2.092 1.00 95.56 80 LEU A C 1
ATOM 610 O O . LEU A 1 80 ? -0.219 3.093 1.590 1.00 95.56 80 LEU A O 1
ATOM 614 N N . LEU A 1 81 ? -2.060 4.370 1.378 1.00 95.75 81 LEU A N 1
ATOM 615 C CA . LEU A 1 81 ? -1.977 4.525 -0.075 1.00 95.75 81 LEU A CA 1
ATOM 616 C C . LEU A 1 81 ? -0.691 5.243 -0.490 1.00 95.75 81 LEU A C 1
ATOM 618 O O . LEU A 1 81 ? 0.002 4.768 -1.380 1.00 95.75 81 LEU A O 1
ATOM 622 N N . ALA A 1 82 ? -0.319 6.327 0.190 1.00 96.19 82 ALA A N 1
ATOM 623 C CA . ALA A 1 82 ? 0.924 7.046 -0.067 1.00 96.19 82 ALA A CA 1
ATOM 624 C C . ALA A 1 82 ? 2.154 6.155 0.152 1.00 96.19 82 ALA A C 1
ATOM 626 O O . ALA A 1 82 ? 3.079 6.169 -0.652 1.00 96.19 82 ALA A O 1
ATOM 627 N N . ALA A 1 83 ? 2.160 5.346 1.216 1.00 95.69 83 ALA A N 1
ATOM 628 C CA . ALA A 1 83 ? 3.251 4.410 1.463 1.00 95.69 83 ALA A CA 1
ATOM 629 C C . ALA A 1 83 ? 3.302 3.275 0.431 1.00 95.69 83 ALA A C 1
ATOM 631 O O . ALA A 1 83 ? 4.391 2.841 0.064 1.00 95.69 83 ALA A O 1
ATOM 632 N N . LEU A 1 84 ? 2.143 2.804 -0.033 1.00 94.88 84 LEU A N 1
ATOM 633 C CA . LEU A 1 84 ? 2.057 1.799 -1.086 1.00 94.88 84 LEU A CA 1
ATOM 634 C C . LEU A 1 84 ? 2.573 2.348 -2.421 1.00 94.88 84 LEU A C 1
ATOM 636 O O . LEU A 1 84 ? 3.377 1.687 -3.070 1.00 94.88 84 LEU A O 1
ATOM 640 N N . LEU A 1 85 ? 2.164 3.563 -2.791 1.00 93.94 85 LEU A N 1
ATOM 641 C CA . LEU A 1 85 ? 2.646 4.255 -3.988 1.00 93.94 85 LEU A CA 1
ATOM 642 C C . LEU A 1 85 ? 4.158 4.477 -3.930 1.00 93.94 85 LEU A C 1
ATOM 644 O O . LEU A 1 85 ? 4.848 4.124 -4.875 1.00 93.94 85 LEU A O 1
ATOM 648 N N . ALA A 1 86 ? 4.686 4.952 -2.798 1.00 93.56 86 ALA A N 1
ATOM 649 C CA . ALA A 1 86 ? 6.127 5.127 -2.624 1.00 93.56 86 ALA A CA 1
ATOM 650 C C . ALA A 1 86 ? 6.901 3.807 -2.799 1.00 93.56 86 ALA A C 1
ATOM 652 O O . ALA A 1 86 ? 7.934 3.782 -3.460 1.00 93.56 86 ALA A O 1
ATOM 653 N N . ALA A 1 87 ? 6.383 2.696 -2.261 1.00 90.31 87 ALA A N 1
ATOM 654 C CA . ALA A 1 87 ? 6.999 1.383 -2.445 1.00 90.31 87 ALA A CA 1
ATOM 655 C C . ALA A 1 87 ? 6.982 0.926 -3.918 1.00 90.31 87 ALA A C 1
ATOM 657 O O . ALA A 1 87 ? 7.950 0.327 -4.382 1.00 90.31 87 ALA A O 1
ATOM 658 N N . ARG A 1 88 ? 5.912 1.229 -4.669 1.00 88.12 88 ARG A N 1
ATOM 659 C CA . ARG A 1 88 ? 5.843 0.947 -6.114 1.00 88.12 88 ARG A CA 1
ATOM 660 C C . ARG A 1 88 ? 6.780 1.834 -6.926 1.00 88.12 88 ARG A C 1
ATOM 662 O O . ARG A 1 88 ? 7.427 1.347 -7.848 1.00 88.12 88 ARG A O 1
ATOM 669 N N . ASP A 1 89 ? 6.891 3.109 -6.572 1.00 90.12 89 ASP A N 1
ATOM 670 C CA . ASP A 1 89 ? 7.807 4.037 -7.234 1.00 90.12 89 ASP A CA 1
ATOM 671 C C . ASP A 1 89 ? 9.263 3.567 -7.102 1.00 90.12 89 ASP A C 1
ATOM 673 O O . ASP A 1 89 ? 10.008 3.586 -8.082 1.00 90.12 89 ASP A O 1
ATOM 677 N N . GLU A 1 90 ? 9.664 3.078 -5.924 1.00 88.25 90 GLU A N 1
ATOM 678 C CA . GLU A 1 90 ? 10.998 2.500 -5.704 1.00 88.25 90 GLU A CA 1
ATOM 679 C C . GLU A 1 90 ? 11.260 1.273 -6.600 1.00 88.25 90 GLU A C 1
ATOM 681 O O . GLU A 1 90 ? 12.351 1.137 -7.169 1.00 88.25 90 GLU A O 1
ATOM 686 N N . GLU A 1 91 ? 10.260 0.407 -6.786 1.00 86.19 91 GLU A N 1
ATOM 687 C CA . GLU A 1 91 ? 10.335 -0.747 -7.690 1.00 86.19 91 GLU A CA 1
ATOM 688 C C . GLU A 1 91 ? 10.498 -0.304 -9.155 1.00 86.19 91 GLU A C 1
ATOM 690 O O . GLU A 1 91 ? 11.394 -0.780 -9.861 1.00 86.19 91 GLU A O 1
ATOM 695 N N . LEU A 1 92 ? 9.691 0.664 -9.601 1.00 85.62 92 LEU A N 1
ATOM 696 C CA . LEU A 1 92 ? 9.751 1.211 -10.960 1.00 85.62 92 LEU A CA 1
ATOM 697 C C . LEU A 1 92 ? 11.094 1.889 -11.249 1.00 85.62 92 LEU A C 1
ATOM 699 O O . LEU A 1 92 ? 11.664 1.711 -12.331 1.00 85.62 92 LEU A O 1
ATOM 703 N N . VAL A 1 93 ? 11.621 2.638 -10.279 1.00 88.56 93 VAL A N 1
ATOM 704 C CA . VAL A 1 93 ? 12.949 3.261 -10.347 1.00 88.56 93 VAL A CA 1
ATOM 705 C C . VAL A 1 93 ? 14.039 2.198 -10.464 1.00 88.56 93 VAL A C 1
ATOM 707 O O . VAL A 1 93 ? 14.909 2.311 -11.328 1.00 88.56 93 VAL A O 1
ATOM 710 N N . THR A 1 94 ? 13.955 1.136 -9.665 1.00 87.75 94 THR A N 1
ATOM 711 C CA . THR A 1 94 ? 14.913 0.023 -9.712 1.00 87.75 94 THR A CA 1
ATOM 712 C C . THR A 1 94 ? 14.890 -0.675 -11.075 1.00 87.75 94 THR A C 1
ATOM 714 O O . THR A 1 94 ? 15.946 -0.913 -11.667 1.00 87.75 94 THR A O 1
ATOM 717 N N . ARG A 1 95 ? 13.696 -0.945 -11.625 1.00 83.94 95 ARG A N 1
ATOM 718 C CA . ARG A 1 95 ? 13.530 -1.543 -12.963 1.00 83.94 95 ARG A CA 1
ATOM 719 C C . ARG A 1 95 ? 14.121 -0.648 -14.054 1.00 83.94 95 ARG A C 1
ATOM 721 O O . ARG A 1 95 ? 14.860 -1.137 -14.907 1.00 83.94 95 ARG A O 1
ATOM 728 N N . ARG A 1 96 ? 13.848 0.661 -14.004 1.00 84.88 96 ARG A N 1
ATOM 729 C CA . ARG A 1 96 ? 14.430 1.656 -14.921 1.00 84.88 96 ARG A CA 1
ATOM 730 C C . ARG A 1 96 ? 15.958 1.620 -14.888 1.00 84.88 96 ARG A C 1
ATOM 732 O O . ARG A 1 96 ? 16.590 1.616 -15.943 1.00 84.88 96 ARG A O 1
ATOM 739 N N . ASP A 1 97 ? 16.551 1.610 -13.698 1.00 87.06 97 ASP A N 1
ATOM 740 C CA . ASP A 1 97 ? 18.007 1.661 -13.547 1.00 87.06 97 ASP A CA 1
ATOM 741 C C . ASP A 1 97 ? 18.680 0.377 -14.056 1.00 87.06 97 ASP A C 1
ATOM 743 O O . ASP A 1 97 ? 19.717 0.455 -14.719 1.00 87.06 97 ASP A O 1
ATOM 747 N N . ALA A 1 98 ? 18.050 -0.785 -13.854 1.00 83.94 98 ALA A N 1
ATOM 748 C CA . ALA A 1 98 ? 18.508 -2.054 -14.419 1.00 83.94 98 ALA A CA 1
ATOM 749 C C . ALA A 1 98 ? 18.489 -2.049 -15.959 1.00 83.94 98 ALA A C 1
ATOM 751 O O . ALA A 1 98 ? 19.474 -2.437 -16.589 1.00 83.94 98 ALA A O 1
ATOM 752 N N . ILE A 1 99 ? 17.406 -1.554 -16.567 1.00 81.69 99 ILE A N 1
ATOM 753 C CA . ILE A 1 99 ? 17.290 -1.424 -18.029 1.00 81.69 99 ILE A CA 1
ATOM 754 C C . ILE A 1 99 ? 18.363 -0.467 -18.569 1.00 81.69 99 ILE A C 1
ATOM 756 O O . ILE A 1 99 ? 19.055 -0.783 -19.538 1.00 81.69 99 ILE A O 1
ATOM 760 N N . ARG A 1 100 ? 18.559 0.684 -17.912 1.00 80.31 100 ARG A N 1
ATOM 761 C CA . ARG A 1 100 ? 19.566 1.677 -18.314 1.00 80.31 100 ARG A CA 1
ATOM 762 C C . ARG A 1 100 ? 20.993 1.126 -18.243 1.00 80.31 100 ARG A C 1
ATOM 764 O O . ARG A 1 100 ? 21.799 1.428 -19.121 1.00 80.31 100 ARG A O 1
ATOM 771 N N . ALA A 1 101 ? 21.310 0.331 -17.221 1.00 83.00 101 ALA A N 1
ATOM 772 C CA . ALA A 1 101 ? 22.625 -0.290 -17.066 1.00 83.00 101 ALA A CA 1
ATOM 773 C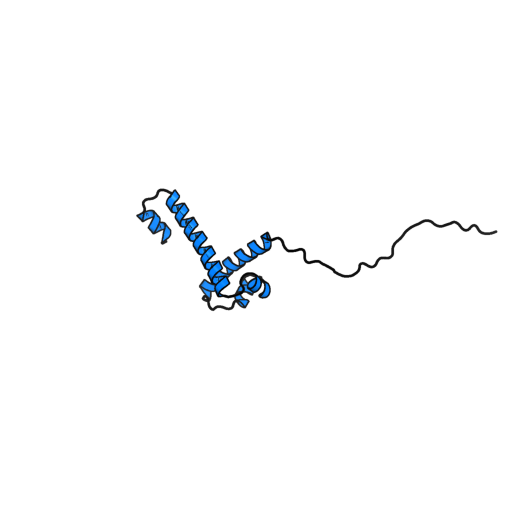 C . ALA A 1 101 ? 22.925 -1.340 -18.152 1.00 83.00 101 ALA A C 1
ATOM 775 O O 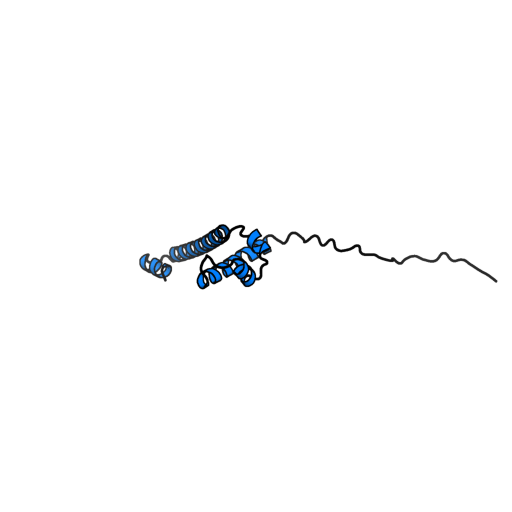. ALA A 1 101 ? 24.090 -1.553 -18.484 1.00 83.00 101 ALA A O 1
ATOM 776 N N . GLY A 1 102 ? 21.893 -1.961 -18.734 1.00 80.81 102 GLY A N 1
ATOM 777 C CA . GLY A 1 102 ? 22.026 -2.958 -19.799 1.00 80.81 102 GLY A CA 1
ATOM 778 C C . GLY A 1 102 ? 22.491 -2.409 -21.154 1.00 80.81 102 GLY A C 1
ATOM 779 O O . GLY A 1 102 ? 22.797 -3.202 -22.041 1.00 80.81 102 GLY A O 1
ATOM 780 N N . GLY A 1 103 ? 22.553 -1.080 -21.336 1.00 74.06 103 GLY A N 1
ATOM 781 C CA . GLY A 1 103 ? 23.068 -0.452 -22.563 1.00 74.06 103 GLY A CA 1
ATOM 782 C C . GLY A 1 103 ? 22.261 -0.773 -23.827 1.00 74.06 103 GLY A C 1
ATOM 783 O O . GLY A 1 103 ? 22.807 -0.748 -24.928 1.00 74.06 103 GLY A O 1
ATOM 784 N N . THR A 1 104 ? 20.985 -1.129 -23.669 1.00 72.12 104 THR A N 1
ATOM 785 C CA . THR A 1 104 ? 20.097 -1.541 -24.761 1.00 72.12 104 THR A CA 1
ATOM 786 C C . THR A 1 104 ? 19.661 -0.345 -25.609 1.00 72.12 104 THR A C 1
ATOM 788 O O . THR A 1 104 ? 19.621 0.789 -25.128 1.00 72.12 104 THR A O 1
ATOM 791 N N . ASP A 1 105 ? 19.310 -0.606 -26.870 1.00 86.06 105 ASP A N 1
ATOM 792 C CA . ASP A 1 105 ? 18.630 0.368 -27.723 1.00 86.06 105 ASP A CA 1
ATOM 793 C C . ASP A 1 105 ? 17.421 0.994 -26.985 1.00 86.06 105 ASP A C 1
ATOM 795 O O . ASP A 1 105 ? 16.638 0.254 -26.375 1.00 86.06 105 ASP A O 1
ATOM 799 N N . PRO A 1 106 ? 17.250 2.332 -27.010 1.00 81.81 106 PRO A N 1
ATOM 800 C CA . PRO A 1 106 ? 16.197 3.008 -26.255 1.00 81.81 106 PRO A CA 1
ATOM 801 C C . PRO A 1 106 ? 14.772 2.532 -26.561 1.00 81.81 106 PRO A C 1
ATOM 803 O O . PRO A 1 106 ? 13.937 2.558 -25.656 1.00 81.81 106 PRO A O 1
ATOM 806 N N . ALA A 1 107 ? 14.478 2.096 -27.792 1.00 84.94 107 ALA A N 1
ATOM 807 C CA . ALA A 1 107 ? 13.149 1.595 -28.139 1.00 84.94 107 ALA A CA 1
ATOM 808 C C . ALA A 1 107 ? 12.891 0.233 -27.478 1.00 84.94 107 ALA A C 1
ATOM 810 O O . ALA A 1 107 ? 11.868 0.046 -26.825 1.00 84.94 107 ALA A O 1
ATOM 811 N N . VAL A 1 108 ? 13.872 -0.672 -27.533 1.00 84.44 108 VAL A N 1
ATOM 812 C CA . VAL A 1 108 ? 13.799 -1.992 -26.879 1.00 84.44 108 VAL A CA 1
ATOM 813 C C . VAL A 1 108 ? 13.707 -1.860 -25.352 1.00 84.44 108 VAL A C 1
ATOM 815 O O . VAL A 1 108 ? 12.963 -2.592 -24.699 1.00 84.44 108 VAL A O 1
ATOM 818 N N . ALA A 1 109 ? 14.440 -0.907 -24.775 1.00 81.88 109 ALA A N 1
ATOM 819 C CA . ALA A 1 109 ? 14.382 -0.588 -23.351 1.00 81.88 109 ALA A CA 1
ATOM 820 C C . ALA A 1 109 ? 12.989 -0.101 -22.910 1.00 81.88 109 ALA A C 1
ATOM 822 O O . ALA A 1 109 ? 12.515 -0.483 -21.839 1.00 81.88 109 ALA A O 1
ATOM 823 N N . LEU A 1 110 ? 12.338 0.734 -23.728 1.00 82.25 110 LEU A N 1
ATOM 824 C CA . LEU A 1 110 ? 10.999 1.246 -23.444 1.00 82.25 110 LEU A CA 1
ATOM 825 C C . LEU A 1 110 ? 9.933 0.150 -23.566 1.00 82.25 110 LEU A C 1
ATOM 827 O O . LEU A 1 110 ? 9.095 0.033 -22.672 1.00 82.25 110 LEU A O 1
ATOM 831 N N . ASP A 1 111 ? 9.999 -0.687 -24.603 1.00 85.50 111 ASP A N 1
ATOM 832 C CA . ASP A 1 111 ? 9.076 -1.817 -24.781 1.00 85.50 111 ASP A CA 1
ATOM 833 C C . ASP A 1 111 ? 9.151 -2.792 -23.597 1.00 85.50 111 ASP A C 1
ATOM 835 O O . ASP A 1 111 ? 8.129 -3.203 -23.049 1.00 85.50 111 ASP A O 1
ATOM 839 N N . GLY A 1 112 ? 10.365 -3.095 -23.125 1.00 79.12 112 GLY A N 1
ATOM 840 C CA . GLY A 1 112 ? 10.575 -3.922 -21.937 1.00 79.12 112 GLY A CA 1
ATOM 841 C C . GLY A 1 112 ? 10.140 -3.272 -20.617 1.00 79.12 112 GLY A C 1
ATOM 842 O O . GLY A 1 112 ? 10.025 -3.977 -19.616 1.00 79.12 112 GLY A O 1
ATOM 843 N N . TRP A 1 113 ? 9.918 -1.957 -20.574 1.00 76.12 113 TRP A N 1
ATOM 844 C CA . TRP A 1 113 ? 9.395 -1.251 -19.398 1.00 76.12 113 TRP A CA 1
ATOM 845 C C . TRP A 1 113 ? 7.862 -1.163 -19.400 1.00 76.12 113 TRP A C 1
ATOM 847 O O . TRP A 1 113 ? 7.260 -1.227 -18.330 1.00 76.12 113 TRP A O 1
ATOM 857 N N . LEU A 1 114 ? 7.246 -1.035 -20.581 1.00 82.50 114 LEU A N 1
ATOM 858 C CA . LEU A 1 114 ? 5.791 -0.929 -20.758 1.00 82.50 114 LEU A CA 1
ATOM 859 C C . LEU A 1 114 ? 5.055 -2.280 -20.734 1.00 82.50 114 LEU A C 1
ATOM 861 O O . LEU A 1 114 ? 3.846 -2.289 -20.501 1.00 82.50 114 LEU A O 1
ATOM 865 N N . ALA A 1 115 ? 5.760 -3.385 -20.995 1.00 70.69 115 ALA A N 1
ATOM 866 C CA . ALA A 1 115 ? 5.245 -4.754 -20.889 1.00 70.69 115 ALA A CA 1
ATOM 867 C C . ALA A 1 115 ? 5.212 -5.265 -19.437 1.00 70.69 115 ALA A C 1
ATOM 869 O O . ALA A 1 115 ? 4.229 -5.963 -19.105 1.00 70.69 115 ALA A O 1
#

Secondary structure (DSSP, 8-state):
----------------------------HHHHHHHHHHHHHHHHHHHHHH-TTS-HHHHHHHTT--HHHHHHH-SSHHHHHHHHHHHHHHHHHHHHHHHHHTT--HHHHHHHHH-

pLDDT: mean 80.57, std 16.32, range [37.66, 96.69]

Radius of gyration: 29.73 Å; Cα contacts (8 Å, |Δi|>4): 44; chains: 1; bounding box: 35×48×109 Å